Protein AF-A0A849RCE0-F1 (afdb_monomer)

Radius of gyration: 14.09 Å; Cα contacts (8 Å, |Δi|>4): 88; chains: 1; bounding box: 33×31×40 Å

Solvent-accessible surface area (backbone atoms only — not comparable to full-atom values): 6354 Å² total; per-residue (Å²): 130,86,82,79,83,47,74,36,40,64,72,55,47,29,66,76,64,76,43,54,71,69,57,50,56,51,28,36,78,69,39,66,35,66,81,58,47,77,72,63,90,96,35,53,27,34,54,44,67,61,55,51,50,54,51,50,39,53,74,71,63,54,48,72,68,57,43,33,52,50,34,52,53,52,49,52,50,61,75,63,66,51,92,90,58,61,61,68,63,51,52,50,52,53,50,52,55,52,52,55,58,56,61,70,70,76,117

pLDDT: mean 91.51, std 11.94, range [39.53, 98.06]

Structure (mmCIF, N/CA/C/O backbone):
data_AF-A0A849RCE0-F1
#
_entry.id   AF-A0A849RCE0-F1
#
loop_
_atom_site.group_PDB
_atom_site.id
_atom_site.type_symbol
_atom_site.label_atom_id
_atom_site.label_alt_id
_atom_site.label_comp_id
_atom_site.label_asym_id
_atom_site.label_entity_id
_atom_site.label_seq_id
_atom_site.pdbx_PDB_ins_code
_atom_site.Cartn_x
_atom_site.Cartn_y
_atom_site.Cartn_z
_atom_site.occupancy
_atom_site.B_iso_or_equiv
_atom_site.auth_seq_id
_atom_site.auth_comp_id
_atom_site.auth_asym_id
_atom_site.auth_atom_id
_atom_site.pdbx_PDB_model_num
ATOM 1 N N . MET A 1 1 ? -18.470 -12.133 -10.917 1.00 46.16 1 MET A N 1
ATOM 2 C CA . MET A 1 1 ? -17.859 -10.856 -10.501 1.00 46.16 1 MET A CA 1
ATOM 3 C C . MET A 1 1 ? -16.396 -10.956 -10.875 1.00 46.16 1 MET A C 1
ATOM 5 O O . MET A 1 1 ? -15.785 -11.971 -10.563 1.00 46.16 1 MET A O 1
ATOM 9 N N . ASP A 1 2 ? -15.890 -10.010 -11.660 1.00 47.94 2 ASP A N 1
ATOM 10 C CA . ASP A 1 2 ? -14.578 -10.141 -12.291 1.00 47.94 2 ASP A CA 1
ATOM 11 C C . ASP A 1 2 ? -13.461 -9.876 -11.273 1.00 47.94 2 ASP A C 1
ATOM 13 O O . ASP A 1 2 ? -13.179 -8.732 -10.928 1.00 47.94 2 ASP A O 1
ATOM 17 N N . ASN A 1 3 ? -12.799 -10.942 -10.815 1.00 68.81 3 ASN A N 1
ATOM 18 C CA . ASN A 1 3 ? -11.597 -10.896 -9.969 1.00 68.81 3 ASN A CA 1
ATOM 19 C C . ASN A 1 3 ? -10.348 -10.460 -10.765 1.00 68.81 3 ASN A C 1
ATOM 21 O O . ASN A 1 3 ? -9.280 -11.066 -10.653 1.00 68.81 3 ASN A O 1
ATOM 25 N N . ASN A 1 4 ? -10.473 -9.456 -11.633 1.00 84.62 4 ASN A N 1
ATOM 26 C CA . ASN A 1 4 ? -9.367 -9.025 -12.477 1.00 84.62 4 ASN A CA 1
ATOM 27 C C . ASN A 1 4 ? -8.439 -8.081 -11.702 1.00 84.62 4 ASN A C 1
ATOM 29 O O . ASN A 1 4 ? -8.729 -6.897 -11.558 1.00 84.62 4 ASN A O 1
ATOM 33 N N . ILE A 1 5 ? -7.322 -8.617 -11.212 1.00 90.62 5 ILE A N 1
ATOM 34 C CA . ILE A 1 5 ? -6.307 -7.866 -10.466 1.00 90.62 5 ILE A CA 1
ATOM 35 C C . ILE A 1 5 ? -5.291 -7.274 -11.446 1.00 90.62 5 ILE A C 1
ATOM 37 O O . ILE A 1 5 ? -4.679 -8.008 -12.226 1.00 90.62 5 ILE A O 1
ATOM 41 N N . GLN A 1 6 ? -5.047 -5.963 -11.377 1.00 94.81 6 GLN A N 1
ATOM 42 C CA . GLN A 1 6 ? -4.039 -5.299 -12.210 1.00 94.81 6 GLN A CA 1
ATOM 43 C C . GLN A 1 6 ? -2.809 -4.880 -11.409 1.00 94.81 6 GLN A C 1
ATOM 45 O O . GLN A 1 6 ? -2.895 -4.436 -10.269 1.00 94.81 6 GLN A O 1
ATOM 50 N N . LEU A 1 7 ? -1.636 -4.935 -12.044 1.00 96.69 7 LEU A N 1
ATOM 51 C CA . LEU A 1 7 ? -0.395 -4.422 -11.468 1.00 96.69 7 LEU A CA 1
ATOM 52 C C . LEU A 1 7 ? -0.117 -2.992 -11.946 1.00 96.69 7 LEU A C 1
ATOM 54 O O . LEU A 1 7 ? 0.036 -2.724 -13.139 1.00 96.69 7 LEU A O 1
ATOM 58 N N . LYS A 1 8 ? 0.032 -2.063 -11.003 1.00 97.50 8 LYS A N 1
ATOM 59 C CA . LYS A 1 8 ? 0.406 -0.668 -11.249 1.00 97.50 8 LYS A CA 1
ATOM 60 C C . LYS A 1 8 ? 1.898 -0.466 -11.004 1.00 97.50 8 LYS A C 1
ATOM 62 O O . LYS A 1 8 ? 2.414 -0.752 -9.926 1.00 97.50 8 LYS A O 1
ATOM 67 N N . LYS A 1 9 ? 2.612 0.086 -11.990 1.00 97.75 9 LYS A N 1
ATOM 68 C CA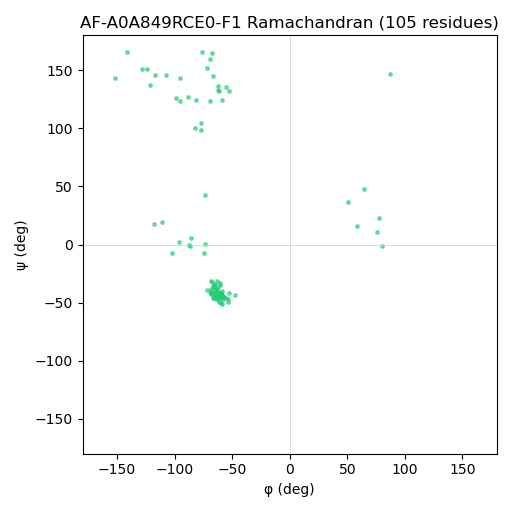 . LYS A 1 9 ? 3.999 0.549 -11.802 1.00 97.75 9 LYS A CA 1
ATOM 69 C C . LYS A 1 9 ? 4.042 1.878 -11.049 1.00 97.75 9 LYS A C 1
ATOM 71 O O . LYS A 1 9 ? 3.050 2.603 -10.979 1.00 97.75 9 LYS A O 1
ATOM 76 N N . LEU A 1 10 ? 5.230 2.240 -10.564 1.00 96.94 10 LEU A N 1
ATOM 77 C CA . LEU A 1 10 ? 5.461 3.450 -9.770 1.00 96.94 10 LEU A CA 1
ATOM 78 C C . LEU A 1 10 ? 4.834 4.738 -10.354 1.00 96.94 10 LEU A C 1
ATOM 80 O O . LEU A 1 10 ? 4.237 5.473 -9.571 1.00 96.94 10 LEU A O 1
ATOM 84 N N . PRO A 1 11 ? 4.900 5.046 -11.669 1.00 97.12 11 PRO A N 1
ATOM 85 C CA . PRO A 1 11 ? 4.246 6.244 -12.204 1.00 97.12 11 PRO A CA 1
ATOM 86 C C . PRO A 1 11 ? 2.731 6.272 -11.955 1.00 97.12 11 PRO A C 1
ATOM 88 O O . PRO A 1 11 ? 2.208 7.288 -11.505 1.00 97.12 11 PRO A O 1
ATOM 91 N N . ALA A 1 12 ? 2.045 5.145 -12.165 1.00 97.75 12 ALA A N 1
ATOM 92 C CA . ALA A 1 12 ? 0.609 5.026 -11.926 1.00 97.75 12 ALA A CA 1
ATOM 93 C C . ALA A 1 12 ? 0.269 5.096 -10.429 1.00 97.75 12 ALA A C 1
ATOM 95 O O . ALA A 1 12 ? -0.712 5.735 -10.053 1.00 97.75 12 ALA A O 1
ATOM 96 N N . VAL A 1 13 ? 1.101 4.502 -9.566 1.00 97.75 13 VAL A N 1
ATOM 97 C CA . VAL A 1 13 ? 0.942 4.593 -8.104 1.00 97.75 13 VAL A CA 1
ATOM 98 C C . VAL A 1 13 ? 1.084 6.039 -7.624 1.00 97.75 13 VAL A C 1
ATOM 100 O O . VAL A 1 13 ? 0.239 6.519 -6.874 1.00 97.75 13 VAL A O 1
ATOM 103 N N . LYS A 1 14 ? 2.098 6.774 -8.103 1.00 97.62 14 LYS A N 1
ATOM 104 C CA . LYS A 1 14 ? 2.291 8.195 -7.769 1.00 97.62 14 LYS A CA 1
ATOM 105 C C . LYS A 1 14 ? 1.061 9.037 -8.097 1.00 97.62 14 LYS A C 1
ATOM 107 O O . LYS A 1 14 ? 0.652 9.844 -7.268 1.00 97.62 14 LYS A O 1
ATOM 112 N N . LEU A 1 15 ? 0.495 8.839 -9.290 1.00 97.06 15 LEU A N 1
ATOM 113 C CA . LEU A 1 15 ? -0.716 9.535 -9.727 1.00 97.06 15 LEU A CA 1
ATOM 114 C C . LEU A 1 15 ? -1.912 9.157 -8.851 1.00 97.06 15 LEU A C 1
ATOM 116 O O . LEU A 1 15 ? -2.597 10.038 -8.350 1.00 97.06 15 LEU A O 1
ATOM 120 N N . SER A 1 16 ? -2.103 7.860 -8.597 1.00 96.06 16 SER A N 1
ATOM 121 C CA .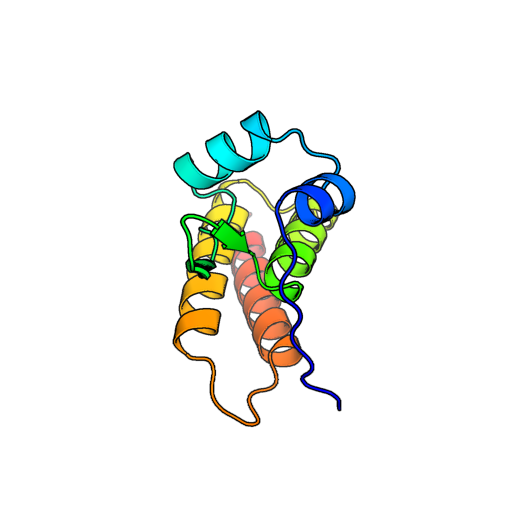 SER A 1 16 ? -3.234 7.355 -7.806 1.00 96.06 16 SER A CA 1
ATOM 122 C C . SER A 1 16 ? -3.217 7.857 -6.361 1.00 96.06 16 SER A C 1
ATOM 124 O O . SER A 1 16 ? -4.266 8.007 -5.749 1.00 96.06 16 SER A O 1
ATOM 126 N N . MET A 1 17 ? -2.035 8.094 -5.792 1.00 95.31 17 MET A N 1
ATOM 127 C CA . MET A 1 17 ? -1.886 8.496 -4.391 1.00 95.31 17 MET A CA 1
ATOM 128 C C . MET A 1 17 ? -1.607 9.986 -4.193 1.00 95.31 17 MET A C 1
ATOM 130 O O . MET A 1 17 ? -1.518 10.430 -3.050 1.00 95.31 17 MET A O 1
ATOM 134 N N . ALA A 1 18 ? -1.384 10.739 -5.273 1.00 95.88 18 ALA A N 1
ATOM 135 C CA . ALA A 1 18 ? -0.858 12.104 -5.226 1.00 95.8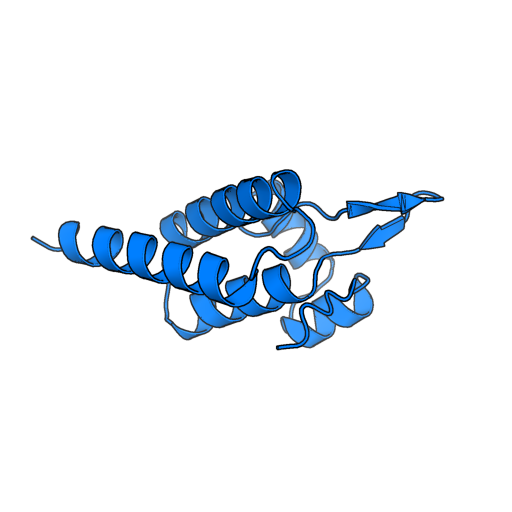8 18 ALA A CA 1
ATOM 136 C C . ALA A 1 18 ? 0.428 12.235 -4.370 1.00 95.88 18 ALA A C 1
ATOM 138 O O . ALA A 1 18 ? 0.635 13.223 -3.667 1.00 95.88 18 ALA A O 1
ATOM 139 N N . GLN A 1 19 ? 1.314 11.227 -4.408 1.00 95.56 19 GLN A N 1
ATOM 140 C CA . GLN A 1 19 ? 2.566 11.213 -3.636 1.00 95.56 19 GLN A CA 1
ATOM 141 C C . GLN A 1 19 ? 3.801 11.192 -4.539 1.00 95.56 19 GLN A C 1
ATOM 143 O O . GLN A 1 19 ? 3.832 10.576 -5.607 1.00 95.56 19 GLN A O 1
ATOM 148 N N . SER A 1 20 ? 4.871 11.848 -4.080 1.00 97.50 20 SER A N 1
ATOM 149 C CA . SER A 1 20 ? 6.172 11.784 -4.742 1.00 97.50 20 SER A CA 1
ATOM 150 C C . SER A 1 20 ? 6.799 10.392 -4.602 1.00 97.50 20 SER A C 1
ATOM 152 O O . SER A 1 20 ? 6.489 9.626 -3.687 1.00 97.50 20 SER A O 1
ATOM 154 N N . ARG A 1 21 ? 7.751 10.085 -5.491 1.00 97.06 21 ARG A N 1
ATOM 155 C CA . ARG A 1 21 ? 8.538 8.844 -5.436 1.00 97.06 21 ARG A CA 1
ATOM 156 C C . ARG A 1 21 ? 9.202 8.664 -4.066 1.00 97.06 21 ARG A C 1
ATOM 158 O O . ARG A 1 21 ? 9.091 7.599 -3.470 1.00 97.06 21 ARG A O 1
ATOM 165 N N . THR A 1 22 ? 9.875 9.704 -3.577 1.00 97.94 22 THR A N 1
ATOM 166 C CA . THR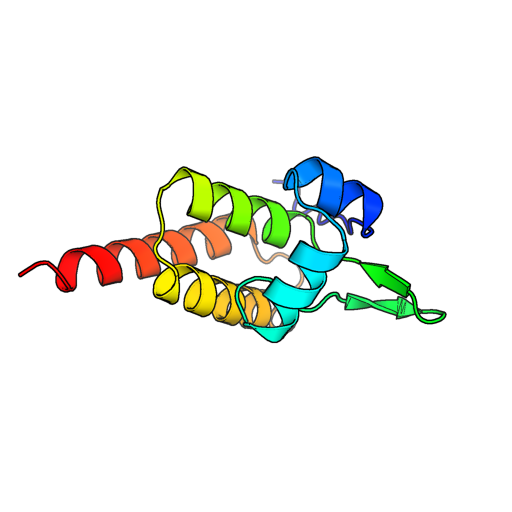 A 1 22 ? 10.601 9.677 -2.301 1.00 97.94 22 THR A CA 1
ATOM 167 C C . THR A 1 22 ? 9.665 9.393 -1.132 1.00 97.94 22 THR A C 1
ATOM 169 O O . THR A 1 22 ? 9.985 8.571 -0.278 1.00 97.94 22 THR A O 1
ATOM 172 N N . THR A 1 23 ? 8.477 10.005 -1.124 1.00 97.50 23 THR A N 1
ATOM 173 C CA . THR A 1 23 ? 7.468 9.755 -0.090 1.00 97.50 23 THR A CA 1
ATOM 174 C C . THR A 1 23 ? 6.984 8.308 -0.112 1.00 97.50 23 THR A C 1
ATOM 176 O O . THR A 1 23 ? 6.891 7.700 0.949 1.00 97.50 23 THR A O 1
ATOM 179 N N . ILE A 1 24 ? 6.733 7.731 -1.292 1.00 97.19 24 ILE A N 1
ATOM 180 C CA . ILE A 1 24 ? 6.336 6.319 -1.412 1.00 97.19 24 ILE A CA 1
ATOM 181 C C . ILE A 1 24 ? 7.412 5.409 -0.813 1.00 97.19 24 ILE A C 1
ATOM 183 O O . ILE A 1 24 ? 7.107 4.602 0.059 1.00 97.19 24 ILE A O 1
ATOM 187 N N . TYR A 1 25 ? 8.679 5.570 -1.206 1.00 96.25 25 TYR A N 1
ATOM 188 C CA . TYR A 1 25 ? 9.754 4.720 -0.684 1.00 96.25 25 TYR A CA 1
ATOM 189 C C . TYR A 1 25 ? 9.991 4.902 0.822 1.00 96.25 25 TYR A C 1
ATOM 191 O O . TYR A 1 25 ? 10.185 3.912 1.526 1.00 96.25 25 TYR A O 1
ATOM 199 N N . ARG A 1 26 ? 9.889 6.129 1.348 1.00 97.88 26 ARG A N 1
ATOM 200 C CA . ARG A 1 26 ? 9.930 6.379 2.798 1.00 97.88 26 ARG A CA 1
ATOM 201 C C . ARG A 1 26 ? 8.774 5.690 3.526 1.00 97.88 26 ARG A C 1
ATOM 203 O O . ARG A 1 26 ? 8.978 5.105 4.588 1.00 97.88 26 ARG A O 1
ATOM 210 N N . ASN A 1 27 ? 7.571 5.729 2.954 1.00 96.94 27 ASN A N 1
ATOM 211 C CA . ASN A 1 27 ? 6.402 5.067 3.527 1.00 96.94 27 ASN A CA 1
ATOM 212 C C . ASN A 1 27 ? 6.560 3.542 3.514 1.00 96.94 27 ASN A C 1
ATOM 214 O O . ASN A 1 27 ? 6.187 2.912 4.497 1.00 96.94 27 ASN A O 1
ATOM 218 N N . ILE A 1 28 ? 7.172 2.964 2.471 1.00 97.06 28 ILE A N 1
ATOM 219 C CA . ILE A 1 28 ? 7.523 1.533 2.432 1.00 97.06 28 ILE A CA 1
ATOM 220 C C . ILE A 1 28 ? 8.470 1.184 3.581 1.00 97.06 28 ILE A C 1
ATOM 222 O O . ILE A 1 28 ? 8.198 0.255 4.335 1.00 97.06 28 ILE A O 1
ATOM 226 N N . GLN A 1 29 ? 9.551 1.950 3.759 1.00 96.94 29 GLN A N 1
ATOM 227 C CA . GLN A 1 29 ? 10.507 1.733 4.855 1.00 96.94 29 GLN A CA 1
ATOM 228 C C . GLN A 1 29 ? 9.852 1.871 6.234 1.00 96.94 29 GLN A C 1
ATOM 230 O O . GLN A 1 29 ? 10.194 1.151 7.164 1.00 96.94 29 GLN A O 1
ATOM 235 N N . SER A 1 30 ? 8.881 2.776 6.358 1.00 95.88 30 SER A N 1
ATOM 236 C CA . SER A 1 30 ? 8.171 3.045 7.611 1.00 95.88 30 SER A CA 1
ATOM 237 C C . SER A 1 30 ? 6.964 2.120 7.855 1.00 95.88 30 SER A C 1
ATOM 239 O O . SER A 1 30 ? 6.292 2.268 8.879 1.00 95.88 30 SER A O 1
ATOM 241 N N . GLY A 1 31 ? 6.652 1.206 6.925 1.00 95.81 31 GLY A N 1
ATOM 242 C CA . GLY A 1 31 ? 5.509 0.284 6.993 1.00 95.81 31 GLY A CA 1
ATOM 243 C C . GLY A 1 31 ? 4.136 0.905 6.695 1.00 95.81 31 GLY A C 1
ATOM 244 O O . GLY A 1 31 ? 3.117 0.270 6.920 1.00 95.81 31 GLY A O 1
ATOM 245 N N . TYR A 1 32 ? 4.086 2.139 6.190 1.00 95.88 32 TYR A N 1
ATOM 246 C CA . TYR A 1 32 ? 2.848 2.839 5.803 1.00 95.88 32 TYR A CA 1
ATOM 247 C C . TYR A 1 32 ? 2.404 2.548 4.369 1.00 95.88 32 TYR A C 1
ATOM 249 O O . TYR A 1 32 ? 1.428 3.123 3.882 1.00 95.88 32 TYR A O 1
ATOM 257 N N . PHE A 1 33 ? 3.166 1.726 3.656 1.00 97.38 33 PHE A N 1
ATOM 258 C CA . PHE A 1 33 ? 2.880 1.358 2.285 1.00 97.38 33 PHE A CA 1
ATOM 259 C C . PHE A 1 33 ? 3.448 -0.036 1.981 1.00 97.38 33 PHE A C 1
ATOM 261 O O . PHE A 1 33 ? 4.530 -0.362 2.477 1.00 97.38 33 PHE A O 1
ATOM 268 N N . PRO A 1 34 ? 2.760 -0.867 1.182 1.00 97.31 34 PRO A N 1
ATOM 269 C CA . PRO A 1 34 ? 3.184 -2.216 0.876 1.00 97.31 34 PRO A CA 1
ATOM 270 C C . PRO A 1 34 ? 4.460 -2.217 0.041 1.00 97.31 34 PRO A C 1
ATOM 272 O O . PRO A 1 34 ? 4.685 -1.389 -0.848 1.00 97.31 34 PRO A O 1
ATOM 275 N N . LYS A 1 35 ? 5.291 -3.225 0.297 1.00 97.31 35 LYS A N 1
ATOM 276 C CA . LYS A 1 35 ? 6.391 -3.595 -0.592 1.00 97.31 35 LYS A CA 1
ATOM 277 C C . LYS A 1 35 ? 5.822 -4.020 -1.948 1.00 97.31 35 LYS A C 1
ATOM 279 O O . LYS A 1 35 ? 4.830 -4.751 -1.993 1.00 97.31 35 LYS A O 1
ATOM 284 N N . GLY A 1 36 ? 6.456 -3.546 -3.018 1.00 96.81 36 GLY A N 1
ATOM 285 C CA . GLY A 1 36 ? 6.084 -3.900 -4.386 1.00 96.81 36 GLY A CA 1
ATOM 286 C C . GLY A 1 36 ? 6.471 -5.335 -4.727 1.00 96.81 36 GLY A C 1
ATOM 287 O O . GLY A 1 36 ? 7.439 -5.870 -4.190 1.00 96.81 36 GLY A O 1
ATOM 288 N N . VAL A 1 37 ? 5.716 -5.928 -5.642 1.00 96.88 37 VAL A N 1
ATOM 289 C CA . VAL A 1 37 ? 5.956 -7.251 -6.214 1.00 96.88 37 VAL A CA 1
ATOM 290 C C . VAL A 1 37 ? 7.009 -7.128 -7.321 1.00 96.88 37 VAL A C 1
ATOM 292 O O . VAL A 1 37 ? 6.822 -6.322 -8.241 1.00 96.88 37 VAL A O 1
ATOM 295 N N . PRO A 1 38 ? 8.119 -7.885 -7.264 1.00 96.50 38 PRO A N 1
ATOM 296 C CA . PRO A 1 38 ? 9.075 -7.959 -8.363 1.00 96.50 38 PRO A CA 1
ATOM 297 C C . PRO A 1 38 ? 8.417 -8.519 -9.629 1.00 96.50 38 PRO A C 1
ATOM 299 O O . PRO A 1 38 ? 7.761 -9.553 -9.588 1.00 96.50 38 PRO A O 1
ATOM 302 N N . ILE A 1 39 ? 8.622 -7.854 -10.766 1.00 96.25 39 ILE A N 1
ATOM 303 C CA . ILE A 1 39 ? 8.103 -8.269 -12.085 1.00 96.25 39 ILE A CA 1
ATOM 304 C C . ILE A 1 39 ? 9.235 -8.562 -13.089 1.00 96.25 39 ILE A C 1
ATOM 306 O O . ILE A 1 39 ? 9.023 -8.564 -14.301 1.00 96.25 39 ILE A O 1
ATOM 310 N N . GLY A 1 40 ? 10.457 -8.761 -12.585 1.00 94.88 40 GLY A N 1
ATOM 311 C CA . GLY A 1 40 ? 11.654 -9.078 -13.368 1.00 94.88 40 GLY A CA 1
ATOM 312 C C . GLY A 1 40 ? 12.419 -7.860 -13.907 1.00 94.88 40 GLY A C 1
ATOM 313 O O . GLY A 1 40 ? 11.839 -6.825 -14.262 1.00 94.88 40 GLY A O 1
ATOM 314 N N . GLY A 1 41 ? 13.746 -8.004 -13.992 1.00 91.06 41 GLY A N 1
ATOM 315 C CA . GLY A 1 41 ? 14.672 -6.957 -14.444 1.00 91.06 41 GLY A CA 1
ATOM 316 C C . GLY A 1 41 ? 14.692 -5.742 -13.516 1.00 91.06 41 GLY A C 1
ATOM 317 O O . GLY A 1 41 ? 14.493 -4.629 -13.990 1.00 91.06 41 GLY A O 1
ATOM 318 N N . ASP A 1 42 ? 14.801 -5.973 -12.203 1.00 89.31 42 ASP A N 1
ATOM 319 C CA . ASP A 1 42 ? 14.821 -4.953 -11.134 1.00 89.31 42 ASP A CA 1
ATOM 320 C C . ASP A 1 42 ? 13.593 -4.031 -11.073 1.00 89.31 42 ASP A C 1
ATOM 322 O O . ASP A 1 42 ? 13.583 -2.983 -10.421 1.00 89.31 42 ASP A O 1
ATOM 326 N N . ARG A 1 43 ? 12.511 -4.425 -11.747 1.00 94.19 43 ARG A N 1
ATOM 327 C CA . ARG A 1 43 ? 11.250 -3.686 -11.768 1.00 94.19 43 ARG A CA 1
ATOM 328 C C . ARG A 1 43 ? 10.300 -4.246 -10.723 1.00 94.19 43 ARG A C 1
ATOM 330 O O . ARG A 1 43 ? 10.194 -5.457 -10.544 1.00 94.19 43 ARG A O 1
ATOM 337 N N . VAL A 1 44 ? 9.548 -3.341 -10.105 1.00 97.19 44 VAL A N 1
ATOM 338 C CA . VAL A 1 44 ? 8.478 -3.659 -9.157 1.00 97.19 44 VAL A CA 1
ATOM 339 C C . VAL A 1 44 ? 7.157 -3.034 -9.595 1.00 97.19 44 VAL A C 1
ATOM 341 O O . VAL A 1 44 ? 7.135 -1.982 -10.248 1.00 97.19 44 VAL A O 1
ATOM 344 N N . ALA A 1 45 ? 6.058 -3.676 -9.222 1.00 97.88 45 ALA A N 1
ATOM 345 C CA . ALA A 1 4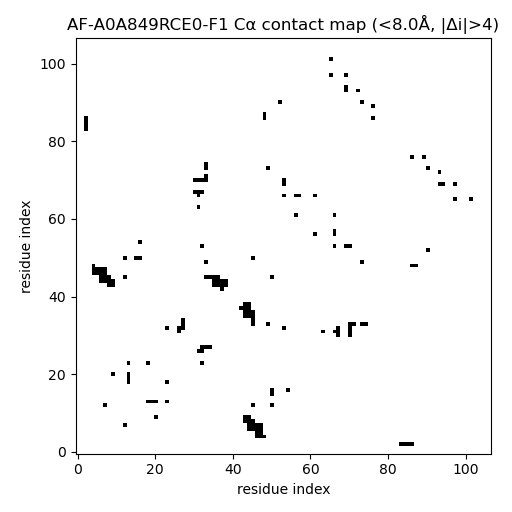5 ? 4.703 -3.167 -9.376 1.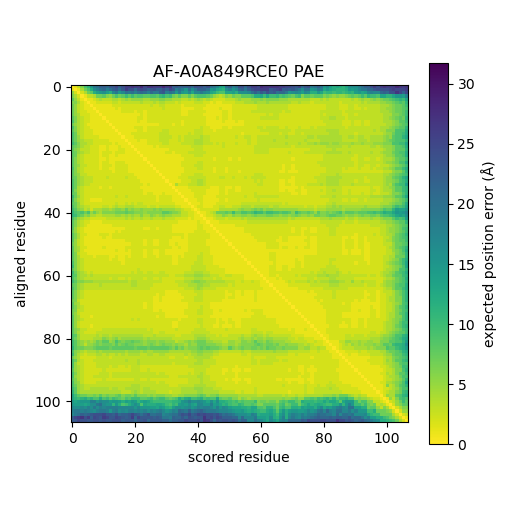00 97.88 45 ALA A CA 1
ATOM 346 C C . ALA A 1 45 ? 3.854 -3.525 -8.150 1.00 97.88 45 ALA A C 1
ATOM 348 O O . ALA A 1 45 ? 4.243 -4.360 -7.342 1.00 97.88 45 ALA A O 1
ATOM 349 N N . TRP A 1 46 ? 2.703 -2.884 -8.003 1.00 98.06 46 TRP A N 1
ATOM 350 C CA . TRP A 1 46 ? 1.788 -3.106 -6.888 1.00 98.06 46 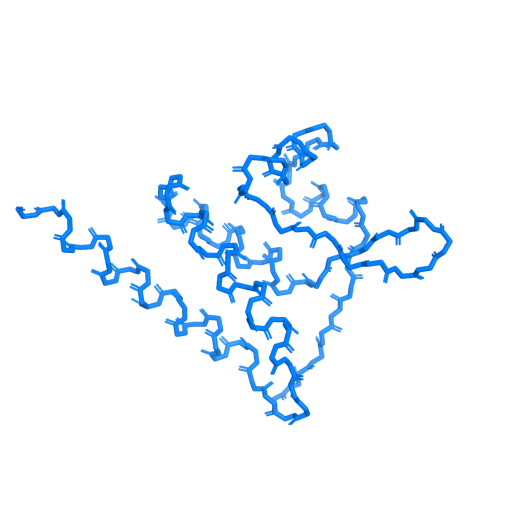TRP A CA 1
ATOM 351 C C . TRP A 1 46 ? 0.429 -3.542 -7.415 1.00 98.06 46 TRP A C 1
ATOM 353 O O . TRP A 1 46 ? -0.032 -2.940 -8.387 1.00 98.06 46 TRP A O 1
ATOM 363 N N . PRO A 1 47 ? -0.221 -4.535 -6.797 1.00 96.94 47 PRO A N 1
ATOM 364 C CA . PRO A 1 47 ? -1.622 -4.811 -7.065 1.00 96.94 47 PRO A CA 1
ATOM 365 C C . PRO A 1 47 ? -2.481 -3.568 -6.828 1.00 96.94 47 PRO A C 1
ATOM 367 O O . PRO A 1 47 ? -2.307 -2.844 -5.847 1.00 96.94 47 PRO A O 1
ATOM 370 N N . ASP A 1 48 ? -3.394 -3.302 -7.748 1.00 96.56 48 ASP A N 1
ATOM 371 C CA . ASP A 1 48 ? -4.295 -2.156 -7.725 1.00 96.56 48 ASP A CA 1
ATOM 372 C C . ASP A 1 48 ? -5.176 -2.105 -6.474 1.00 96.56 48 ASP A C 1
ATOM 374 O O . ASP A 1 48 ? -5.311 -1.028 -5.891 1.00 96.56 48 ASP A O 1
ATOM 378 N N . TYR A 1 49 ? -5.680 -3.251 -6.014 1.00 95.88 49 TYR A N 1
ATOM 379 C CA . TYR A 1 49 ? -6.492 -3.339 -4.799 1.00 95.88 49 TYR A CA 1
ATOM 380 C C . TYR A 1 49 ? -5.742 -2.863 -3.544 1.00 95.88 49 TYR A C 1
ATOM 382 O O . TYR A 1 49 ? -6.351 -2.260 -2.662 1.00 95.88 49 TYR A O 1
ATOM 390 N N . GLU A 1 50 ? -4.420 -3.067 -3.452 1.00 97.50 50 GLU A N 1
ATOM 391 C CA . GLU A 1 50 ? -3.629 -2.572 -2.316 1.00 97.50 50 GLU A CA 1
ATOM 392 C C . GLU A 1 50 ? -3.562 -1.039 -2.326 1.00 97.50 50 GLU A C 1
ATOM 394 O O . GLU A 1 50 ? -3.665 -0.390 -1.282 1.00 97.50 50 GLU A O 1
ATOM 399 N N . ILE A 1 51 ? -3.409 -0.448 -3.516 1.00 97.50 51 ILE A N 1
ATOM 400 C CA . ILE A 1 51 ? -3.372 1.007 -3.695 1.00 97.50 51 ILE A CA 1
ATOM 401 C C . ILE A 1 51 ? -4.724 1.616 -3.332 1.00 97.50 51 ILE A C 1
ATOM 403 O O . ILE A 1 51 ? -4.781 2.609 -2.600 1.00 97.50 51 ILE A O 1
ATOM 407 N N . GLU A 1 52 ? -5.806 1.012 -3.825 1.00 96.81 52 GLU A N 1
ATOM 408 C CA . GLU A 1 52 ? -7.167 1.445 -3.532 1.00 96.81 52 GLU A CA 1
ATOM 409 C C . GLU A 1 52 ? -7.469 1.348 -2.034 1.00 96.81 52 GLU A C 1
ATOM 411 O O . GLU A 1 52 ? -7.932 2.326 -1.447 1.00 96.81 52 GLU A O 1
ATOM 416 N N . ALA A 1 53 ? -7.140 0.222 -1.396 1.00 97.50 53 ALA A N 1
ATOM 417 C CA . ALA A 1 53 ? -7.343 0.021 0.034 1.00 97.50 53 ALA A CA 1
ATOM 418 C C . ALA A 1 53 ? -6.620 1.093 0.864 1.00 97.50 53 ALA A C 1
ATOM 420 O O . ALA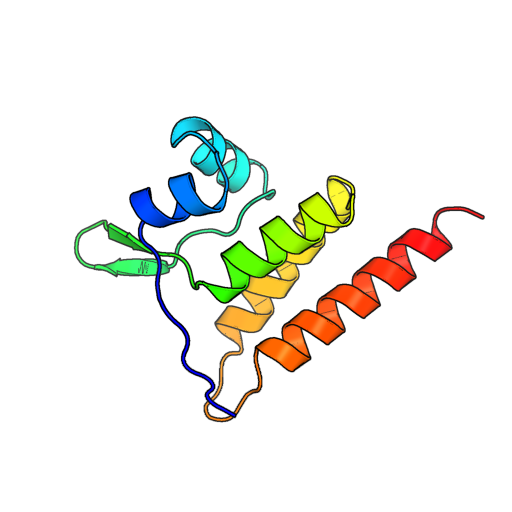 A 1 53 ? -7.206 1.694 1.759 1.00 97.50 53 ALA A O 1
ATOM 421 N N . ILE A 1 54 ? -5.367 1.418 0.548 1.00 97.50 54 ILE A N 1
ATOM 422 C CA . ILE A 1 54 ? -4.623 2.440 1.302 1.00 97.50 54 ILE A CA 1
ATOM 423 C C . ILE A 1 54 ? -5.224 3.829 1.111 1.00 97.50 54 ILE A C 1
ATOM 425 O O . ILE A 1 54 ? -5.331 4.592 2.073 1.00 97.50 54 ILE A O 1
ATOM 429 N N . ASN A 1 55 ? -5.616 4.172 -0.116 1.00 97.00 55 ASN A N 1
ATOM 430 C CA . ASN A 1 55 ? -6.292 5.436 -0.382 1.00 97.00 55 ASN A CA 1
ATOM 431 C C . ASN A 1 55 ? -7.623 5.515 0.372 1.00 97.00 55 ASN A C 1
ATOM 433 O O . ASN A 1 55 ? -7.877 6.517 1.036 1.00 97.00 55 ASN A O 1
ATOM 437 N N . ARG A 1 56 ? -8.424 4.445 0.342 1.00 97.06 56 ARG A N 1
ATOM 438 C CA . ARG A 1 56 ? -9.689 4.346 1.076 1.00 97.06 56 ARG A CA 1
ATOM 439 C C . ARG A 1 56 ? -9.469 4.534 2.577 1.00 97.06 56 ARG A C 1
ATOM 441 O O . ARG A 1 56 ? -10.133 5.370 3.169 1.00 97.06 56 ARG A O 1
ATOM 448 N N . ALA A 1 57 ? -8.481 3.864 3.171 1.00 96.00 57 ALA A N 1
ATOM 449 C CA . ALA A 1 57 ? -8.160 4.011 4.592 1.00 96.00 57 ALA A CA 1
ATOM 450 C C . ALA A 1 57 ? -7.759 5.447 4.963 1.00 96.00 57 ALA A C 1
ATOM 452 O O . ALA A 1 57 ? -8.224 5.980 5.969 1.00 96.00 57 ALA A O 1
ATOM 453 N N . LYS A 1 58 ? -6.940 6.104 4.130 1.00 94.12 58 LYS A N 1
ATOM 454 C CA . LYS A 1 58 ? -6.576 7.516 4.327 1.00 94.12 58 LYS A CA 1
ATOM 455 C C . LYS A 1 58 ? -7.789 8.443 4.231 1.00 94.12 58 LYS A C 1
ATOM 457 O O . LYS A 1 58 ? -7.931 9.319 5.076 1.00 94.12 58 LYS A O 1
ATOM 462 N N . ILE A 1 59 ? -8.656 8.244 3.235 1.00 95.44 59 ILE A N 1
ATOM 463 C CA . ILE A 1 59 ? -9.893 9.024 3.051 1.00 95.44 59 ILE A CA 1
ATOM 464 C C . ILE A 1 59 ? -10.841 8.821 4.240 1.00 95.44 59 ILE A C 1
ATOM 466 O O . ILE A 1 59 ? -11.440 9.778 4.717 1.00 95.44 59 ILE A O 1
ATOM 470 N N . SER A 1 60 ? -10.920 7.600 4.769 1.00 93.19 60 SER A N 1
ATOM 471 C CA . SER A 1 60 ? -11.686 7.264 5.973 1.00 93.19 60 SER A CA 1
ATOM 472 C C . SER A 1 60 ? -11.049 7.758 7.281 1.00 93.19 60 SER A C 1
ATOM 474 O O . SER A 1 60 ? -11.602 7.507 8.347 1.00 93.19 60 SER A O 1
ATOM 476 N N . GLY A 1 61 ? -9.899 8.440 7.233 1.00 93.75 61 GLY A N 1
ATOM 477 C CA . GLY A 1 61 ? -9.261 9.036 8.410 1.00 93.75 61 GLY A CA 1
ATOM 478 C C . GLY A 1 61 ? -8.510 8.047 9.304 1.00 93.75 61 GLY A C 1
ATOM 479 O O . GLY A 1 61 ? -8.306 8.325 10.484 1.00 93.75 61 GLY A O 1
ATOM 480 N N . PHE A 1 62 ? -8.091 6.892 8.777 1.00 93.19 62 PHE A N 1
ATOM 481 C CA . PHE A 1 62 ? -7.382 5.893 9.574 1.00 93.19 62 PHE A CA 1
ATOM 482 C C . PHE A 1 62 ? -6.061 6.452 10.103 1.00 93.19 62 PHE A C 1
ATOM 484 O O . PHE A 1 62 ? -5.248 7.016 9.365 1.00 93.19 62 PHE A O 1
ATOM 491 N N . GLY A 1 63 ? -5.826 6.234 11.396 1.00 91.75 63 GLY A N 1
ATOM 492 C CA . GLY A 1 63 ? -4.580 6.609 12.039 1.00 91.75 63 GLY A CA 1
ATOM 493 C C . GLY A 1 63 ? -3.390 5.782 11.554 1.00 91.75 63 GLY A C 1
ATOM 494 O O . GLY A 1 63 ? -3.508 4.695 10.983 1.00 91.75 63 GLY A O 1
ATOM 495 N N . SER A 1 64 ? -2.201 6.282 11.865 1.00 91.56 64 SER A N 1
ATOM 496 C CA . SER A 1 64 ? -0.932 5.681 11.474 1.00 91.56 64 SER A CA 1
ATOM 497 C C . SER A 1 64 ? -0.760 4.207 11.843 1.00 91.56 64 SER A C 1
ATOM 499 O O . SER A 1 64 ? -0.250 3.421 11.047 1.00 91.56 64 SER A O 1
ATOM 501 N N . SER A 1 65 ? -1.177 3.818 13.049 1.00 93.38 65 SER A N 1
ATOM 502 C CA . SER A 1 65 ? -1.114 2.427 13.504 1.00 93.38 65 SER A CA 1
ATOM 503 C C . SER A 1 65 ? -2.054 1.527 12.704 1.00 93.38 65 SER A C 1
ATOM 505 O O . SER A 1 65 ? -1.638 0.454 12.277 1.00 93.38 65 SER A O 1
ATOM 507 N N . ALA A 1 66 ? -3.283 1.979 12.444 1.00 95.38 66 ALA A N 1
ATOM 508 C CA . ALA A 1 66 ? -4.263 1.236 11.658 1.00 95.38 66 ALA A CA 1
ATOM 509 C C . ALA A 1 66 ? -3.789 1.032 10.213 1.00 95.38 66 ALA A C 1
ATOM 511 O O . ALA A 1 66 ? -3.912 -0.067 9.684 1.00 95.38 66 ALA A O 1
ATOM 512 N N . ILE A 1 67 ? -3.161 2.046 9.602 1.00 96.12 67 ILE A N 1
ATOM 513 C CA . ILE A 1 67 ? -2.571 1.917 8.260 1.00 96.12 67 ILE A CA 1
ATOM 514 C C . ILE A 1 67 ? -1.460 0.859 8.241 1.00 96.12 67 ILE A C 1
ATOM 516 O O . ILE A 1 67 ? -1.398 0.065 7.307 1.00 96.12 67 ILE A O 1
ATOM 520 N N . LYS A 1 68 ? -0.594 0.800 9.259 1.00 96.94 68 LYS A N 1
ATOM 521 C CA . LYS A 1 68 ? 0.452 -0.236 9.326 1.00 96.94 68 LYS A CA 1
ATOM 522 C C . LYS A 1 68 ? -0.132 -1.645 9.451 1.00 96.94 68 LYS A C 1
ATOM 524 O O . LYS A 1 68 ? 0.356 -2.559 8.793 1.00 96.94 68 LYS A O 1
ATOM 529 N N . ILE A 1 69 ? -1.182 -1.811 10.258 1.00 97.25 69 ILE A N 1
ATOM 530 C CA . ILE A 1 69 ? -1.882 -3.098 10.391 1.00 97.25 69 ILE A CA 1
ATOM 531 C C . ILE A 1 69 ? -2.538 -3.472 9.056 1.00 97.25 69 ILE A C 1
ATOM 533 O O . ILE A 1 69 ? -2.356 -4.593 8.592 1.00 97.25 69 ILE A O 1
ATOM 537 N N . LEU A 1 70 ? -3.214 -2.524 8.394 1.00 97.94 70 LEU A N 1
ATOM 538 C CA . LEU A 1 70 ? -3.780 -2.722 7.058 1.00 97.94 70 LEU A CA 1
ATOM 539 C C . LEU A 1 70 ? -2.721 -3.212 6.065 1.00 97.94 70 LEU A C 1
ATOM 541 O O . LEU A 1 70 ? -2.961 -4.177 5.351 1.00 97.94 70 LEU A O 1
ATOM 545 N N . VAL A 1 71 ? -1.540 -2.587 6.034 1.00 98.06 71 VAL A N 1
ATOM 546 C CA . VAL A 1 71 ? -0.443 -3.002 5.144 1.00 98.06 71 VAL A CA 1
ATOM 547 C C . VAL A 1 71 ? -0.011 -4.448 5.414 1.00 98.06 71 VAL A C 1
ATOM 549 O O . VAL A 1 71 ? 0.196 -5.189 4.456 1.00 98.06 71 VAL A O 1
ATOM 552 N N . SER A 1 72 ? 0.082 -4.862 6.683 1.00 97.88 72 SER A N 1
ATOM 553 C CA . SER A 1 72 ? 0.390 -6.255 7.050 1.00 97.88 72 SER A CA 1
ATOM 554 C C . SER A 1 72 ? -0.676 -7.223 6.533 1.00 97.88 72 SER A C 1
ATOM 556 O O . SER A 1 72 ? -0.356 -8.181 5.835 1.00 97.88 72 SER A O 1
ATOM 558 N N . LYS A 1 73 ? -1.954 -6.924 6.788 1.00 97.88 73 LYS A N 1
ATOM 559 C CA . LYS A 1 73 ? -3.088 -7.750 6.347 1.00 97.88 73 LYS A CA 1
ATOM 560 C C . LYS A 1 73 ? -3.182 -7.845 4.822 1.00 97.88 73 LYS A C 1
ATOM 562 O O . LYS A 1 73 ? -3.501 -8.898 4.285 1.00 97.88 73 LYS A O 1
ATOM 567 N N . LEU A 1 74 ? -2.863 -6.767 4.103 1.00 97.94 74 LEU A N 1
ATOM 568 C CA . LEU A 1 74 ? -2.801 -6.779 2.638 1.00 97.94 74 LEU A CA 1
ATOM 569 C C . LEU A 1 74 ? -1.670 -7.677 2.113 1.00 97.94 74 LEU A C 1
ATOM 571 O O . LEU A 1 74 ? -1.850 -8.322 1.082 1.00 97.94 74 LEU A O 1
ATOM 575 N N . HIS A 1 75 ? -0.526 -7.749 2.807 1.00 97.38 75 HIS A N 1
ATOM 576 C CA . HIS A 1 75 ? 0.540 -8.701 2.467 1.00 97.38 75 HIS A CA 1
ATOM 577 C C . HIS A 1 75 ? 0.102 -10.143 2.696 1.00 97.38 75 HIS A C 1
ATOM 579 O O . HIS A 1 75 ? 0.273 -10.953 1.791 1.00 97.38 75 HIS A O 1
ATOM 585 N N . GLU A 1 76 ? -0.525 -10.435 3.834 1.00 97.00 76 GLU A N 1
ATOM 586 C CA . GLU A 1 76 ? -1.086 -11.761 4.130 1.00 97.00 76 GLU A CA 1
ATOM 587 C C . GLU A 1 76 ? -2.120 -12.177 3.072 1.00 97.00 76 GLU A C 1
ATOM 589 O O . GLU A 1 76 ? -2.055 -13.283 2.534 1.00 97.00 76 GLU A O 1
ATOM 594 N N . LEU A 1 77 ? -3.023 -11.263 2.696 1.00 96.31 77 LEU A N 1
ATOM 595 C CA . LEU A 1 77 ? -3.996 -11.486 1.627 1.00 96.31 77 LEU A CA 1
ATOM 596 C C . LEU A 1 77 ? -3.310 -11.783 0.292 1.00 96.31 77 LEU A C 1
ATOM 598 O O . LEU A 1 77 ? -3.698 -12.718 -0.406 1.00 96.31 77 LEU A O 1
ATOM 602 N N . ARG A 1 78 ? -2.277 -11.009 -0.060 1.00 95.50 78 ARG A N 1
ATOM 603 C CA . ARG A 1 78 ? -1.517 -11.197 -1.301 1.00 95.50 78 ARG A CA 1
ATOM 604 C C . ARG A 1 78 ? -0.816 -12.554 -1.350 1.00 95.50 78 ARG A C 1
ATOM 606 O O . ARG A 1 78 ? -0.844 -13.213 -2.385 1.00 95.50 78 ARG A O 1
ATOM 613 N N . GLU A 1 79 ? -0.174 -12.959 -0.260 1.00 94.69 79 GLU A N 1
ATOM 614 C CA . GLU A 1 79 ? 0.501 -14.258 -0.150 1.00 94.69 79 GLU A CA 1
ATOM 615 C C . GLU A 1 79 ? -0.499 -15.422 -0.167 1.00 94.69 79 GLU A C 1
ATOM 617 O O . GLU A 1 79 ? -0.206 -16.488 -0.706 1.00 94.69 79 GLU A O 1
ATOM 622 N N . GLY A 1 80 ? -1.703 -15.199 0.364 1.00 93.25 80 GLY A N 1
ATOM 623 C CA . GLY A 1 80 ? -2.803 -16.157 0.385 1.00 93.25 80 GLY A CA 1
ATOM 624 C C . GLY A 1 80 ? -3.688 -16.181 -0.864 1.00 93.25 80 GLY A C 1
ATOM 625 O O . GLY A 1 80 ? -4.702 -16.885 -0.844 1.00 93.25 80 GLY A O 1
ATOM 626 N N . LEU A 1 81 ? -3.355 -15.440 -1.932 1.00 91.31 81 LEU A N 1
ATOM 627 C CA . LEU A 1 81 ? -4.175 -15.385 -3.145 1.00 91.31 81 LEU A CA 1
ATOM 628 C C . LEU A 1 81 ? -4.344 -16.780 -3.761 1.00 91.31 81 LEU A C 1
ATOM 630 O O . LEU A 1 81 ? -3.378 -17.466 -4.096 1.00 91.31 81 LEU A O 1
ATOM 634 N N . LYS A 1 82 ? -5.602 -17.182 -3.949 1.00 89.75 82 LYS A N 1
ATOM 635 C CA . LYS A 1 82 ? -5.999 -18.451 -4.570 1.00 89.75 82 LYS A CA 1
ATOM 636 C C . LYS A 1 82 ? -7.006 -18.190 -5.690 1.00 89.75 82 LYS A C 1
ATOM 638 O O . LYS A 1 82 ? -7.771 -17.226 -5.595 1.00 89.75 82 LYS A O 1
ATOM 643 N N . PRO A 1 83 ? -7.055 -19.039 -6.733 1.00 87.06 83 PRO A N 1
ATOM 644 C CA . PRO A 1 83 ? -8.088 -18.944 -7.758 1.00 87.06 83 PRO A CA 1
ATOM 645 C C . PRO A 1 83 ? -9.490 -18.923 -7.135 1.00 87.06 83 PRO A C 1
ATOM 647 O O . PRO A 1 83 ? -9.794 -19.731 -6.260 1.00 87.06 83 PRO A O 1
ATOM 650 N N . GLY A 1 84 ? -10.333 -17.986 -7.573 1.00 85.12 84 GLY A N 1
ATOM 651 C CA . GLY A 1 84 ? -11.703 -17.831 -7.071 1.00 85.12 84 GLY A 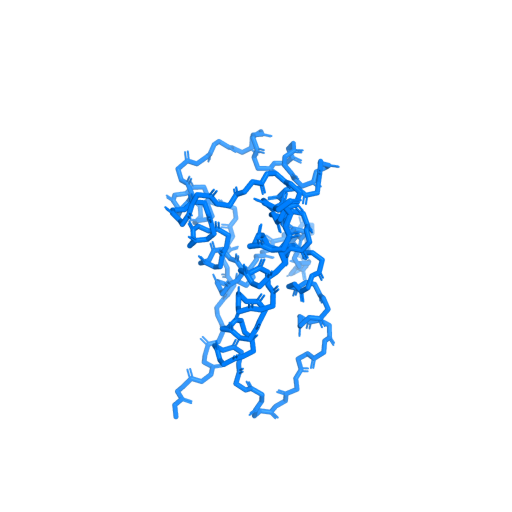CA 1
ATOM 652 C C . GLY A 1 84 ? -11.843 -17.085 -5.738 1.00 85.12 84 GLY A C 1
ATOM 653 O O . GLY A 1 84 ? -12.970 -16.872 -5.302 1.00 85.12 84 GLY A O 1
ATOM 654 N N . LEU A 1 85 ? -10.747 -16.648 -5.103 1.00 88.19 85 LEU A N 1
ATOM 655 C CA . LEU A 1 85 ? -10.826 -15.793 -3.917 1.00 88.19 85 LEU A CA 1
ATOM 656 C C . LEU A 1 85 ? -11.334 -14.397 -4.293 1.00 88.19 85 LEU A C 1
ATOM 658 O O . LEU A 1 85 ? -10.720 -13.715 -5.112 1.00 88.19 85 LEU A O 1
ATOM 662 N N . ASP A 1 86 ? -12.423 -13.961 -3.665 1.00 91.75 86 ASP A N 1
ATOM 663 C CA . ASP A 1 86 ? -12.922 -12.591 -3.781 1.00 91.75 86 ASP A CA 1
ATOM 664 C C . ASP A 1 86 ? -12.066 -11.642 -2.929 1.00 91.75 86 ASP A C 1
ATOM 666 O O . ASP A 1 86 ? -12.228 -11.521 -1.712 1.00 91.75 86 ASP A O 1
ATOM 670 N N . VAL A 1 87 ? -11.124 -10.973 -3.594 1.00 93.06 87 VAL A N 1
ATOM 671 C CA . VAL A 1 87 ? -10.216 -10.010 -2.961 1.00 93.06 87 VAL A CA 1
ATOM 672 C C . VAL A 1 87 ? -10.975 -8.797 -2.430 1.00 93.06 87 VAL A C 1
ATOM 674 O O . VAL A 1 87 ? -10.605 -8.265 -1.387 1.00 93.06 87 VAL A O 1
ATOM 677 N N . ALA A 1 88 ? -12.045 -8.361 -3.100 1.00 91.50 88 ALA A N 1
ATOM 678 C CA . ALA A 1 88 ? -12.813 -7.201 -2.663 1.00 91.50 88 ALA A CA 1
ATOM 679 C C . ALA A 1 88 ? -13.559 -7.498 -1.356 1.00 91.50 88 ALA A C 1
ATOM 681 O O . ALA A 1 88 ? -13.530 -6.678 -0.433 1.00 91.50 88 ALA A O 1
ATOM 682 N N . ALA A 1 89 ? -14.163 -8.685 -1.249 1.00 93.19 89 ALA A N 1
ATOM 683 C CA . ALA A 1 89 ? -14.798 -9.145 -0.018 1.00 93.19 89 ALA A CA 1
ATOM 684 C C . ALA A 1 89 ? -13.788 -9.278 1.131 1.00 93.19 89 ALA A C 1
ATOM 686 O O . ALA A 1 89 ? -14.083 -8.884 2.259 1.00 93.19 89 ALA A O 1
ATOM 687 N N . GLU A 1 90 ? -12.585 -9.784 0.858 1.00 94.69 90 GLU A N 1
ATOM 688 C CA . GLU A 1 90 ? -11.565 -9.938 1.897 1.00 94.69 90 GLU A CA 1
ATOM 689 C C . GLU A 1 90 ? -10.981 -8.591 2.345 1.00 94.69 90 GLU A C 1
ATOM 691 O O . GLU A 1 90 ? -10.831 -8.347 3.540 1.00 94.69 90 GLU A O 1
ATOM 696 N N . VAL A 1 91 ? -10.758 -7.653 1.417 1.00 95.19 91 VAL A N 1
ATOM 697 C CA . VAL A 1 91 ? -10.408 -6.269 1.771 1.00 95.19 91 VAL A CA 1
ATOM 698 C C . VAL A 1 91 ? -11.508 -5.645 2.633 1.00 95.19 91 VAL A C 1
ATOM 700 O O . VAL A 1 91 ? -11.191 -5.021 3.643 1.00 95.19 91 VAL A O 1
ATOM 703 N N . ALA A 1 92 ? -12.787 -5.835 2.297 1.00 94.56 92 ALA A N 1
ATOM 704 C CA . ALA A 1 92 ? -13.891 -5.328 3.113 1.00 94.56 92 ALA A CA 1
ATOM 705 C C . ALA A 1 92 ? -13.858 -5.889 4.548 1.00 94.56 92 ALA A C 1
ATOM 707 O O . ALA A 1 92 ? -13.944 -5.117 5.502 1.00 94.56 92 ALA A O 1
ATOM 708 N N . ARG A 1 93 ? -13.615 -7.197 4.712 1.00 95.94 93 ARG A N 1
ATOM 709 C CA . ARG A 1 93 ? -13.454 -7.829 6.035 1.00 95.94 93 ARG A CA 1
ATOM 710 C C . ARG A 1 93 ? -12.296 -7.235 6.835 1.00 95.94 93 ARG A C 1
ATOM 712 O O . ARG A 1 93 ? -12.466 -6.946 8.018 1.00 95.94 93 ARG A O 1
ATOM 719 N N . ILE A 1 94 ? -11.145 -6.997 6.196 1.00 96.12 94 ILE A N 1
ATOM 720 C CA . ILE A 1 94 ? -9.997 -6.335 6.839 1.00 96.12 94 ILE A CA 1
ATOM 721 C C . ILE A 1 94 ? -10.394 -4.933 7.329 1.00 96.12 94 ILE A C 1
ATOM 723 O O . ILE A 1 94 ? -10.038 -4.534 8.437 1.00 96.12 94 ILE A O 1
ATOM 727 N N . PHE A 1 95 ? -11.149 -4.174 6.532 1.00 95.38 95 PHE A N 1
ATOM 728 C CA . PHE A 1 95 ? -11.634 -2.851 6.934 1.00 95.38 95 PHE A CA 1
ATOM 729 C C . PHE A 1 95 ? -12.581 -2.902 8.137 1.00 95.38 95 PHE A C 1
ATOM 731 O O . PHE A 1 95 ? -12.454 -2.071 9.039 1.00 95.38 95 PHE A O 1
ATOM 738 N N . ASP A 1 96 ? -13.496 -3.869 8.177 1.00 93.50 96 ASP A N 1
ATOM 739 C CA . ASP A 1 96 ? -14.415 -4.053 9.303 1.00 93.50 96 ASP A CA 1
ATOM 740 C C . ASP A 1 96 ? -13.665 -4.421 10.596 1.00 93.50 96 ASP A C 1
ATOM 742 O O . ASP A 1 96 ? -13.923 -3.829 11.649 1.00 93.50 96 ASP A O 1
ATOM 746 N N . GLU A 1 97 ? -12.668 -5.312 10.513 1.00 93.31 97 GLU A N 1
ATOM 747 C CA . GLU A 1 97 ? -11.782 -5.678 11.632 1.00 93.31 97 GLU A CA 1
ATOM 748 C C . GLU A 1 97 ? -11.046 -4.448 12.198 1.00 93.31 97 GLU A C 1
ATOM 750 O O . GLU A 1 97 ? -10.993 -4.219 13.416 1.00 93.31 97 GLU A O 1
ATOM 755 N N . LEU A 1 98 ? -10.503 -3.613 11.309 1.00 91.62 98 LEU A N 1
ATOM 756 C CA . LEU A 1 98 ? -9.780 -2.404 11.694 1.00 91.62 98 LEU A CA 1
ATOM 757 C C . LEU A 1 98 ? -10.703 -1.349 12.311 1.00 91.62 98 LEU A C 1
ATOM 759 O O . LEU A 1 98 ? -10.343 -0.747 13.325 1.00 91.62 98 LEU A O 1
ATOM 763 N N . ASN A 1 99 ? -11.897 -1.147 11.754 1.00 87.44 99 ASN A N 1
ATOM 764 C CA . ASN A 1 99 ? -12.885 -0.214 12.295 1.00 87.44 99 ASN A CA 1
ATOM 765 C C . ASN A 1 99 ? -13.378 -0.636 13.687 1.00 87.44 99 ASN A C 1
ATOM 767 O O . ASN A 1 99 ? -13.507 0.213 14.574 1.00 87.44 99 ASN A O 1
ATOM 771 N N . GLY A 1 100 ? -13.609 -1.935 13.910 1.00 80.88 100 GLY A N 1
ATOM 772 C CA . GLY A 1 100 ? -13.945 -2.468 15.234 1.00 80.88 100 GLY A CA 1
ATOM 773 C C . GLY A 1 100 ? -12.841 -2.200 16.262 1.00 80.88 100 GLY A C 1
ATOM 774 O O . GLY A 1 100 ? -13.110 -1.753 17.377 1.00 80.88 100 GLY A O 1
ATOM 775 N N . SER A 1 101 ? -11.582 -2.362 15.850 1.00 71.25 101 SER A N 1
ATOM 776 C CA . SER A 1 101 ? -10.412 -2.099 16.696 1.00 71.25 101 SER A CA 1
ATOM 777 C C . SER A 1 101 ? -10.208 -0.611 17.021 1.00 71.25 101 SER A C 1
ATOM 779 O O . SER A 1 101 ? -9.714 -0.286 18.100 1.00 71.25 101 SER A O 1
ATOM 781 N N . GLN A 1 102 ? -10.582 0.310 16.122 1.00 68.00 102 GLN A N 1
ATOM 782 C CA . GLN A 1 102 ? -10.533 1.754 16.398 1.00 68.00 102 GLN A CA 1
ATOM 783 C C . GLN A 1 102 ? -11.577 2.177 17.446 1.00 68.00 102 GLN A C 1
ATOM 785 O O . GLN A 1 102 ? -11.245 2.962 18.331 1.00 68.00 102 GLN A O 1
ATOM 790 N N . LYS A 1 103 ? -12.801 1.627 17.393 1.00 62.62 103 LYS A N 1
ATOM 791 C CA . LYS A 1 103 ? -13.890 1.963 18.335 1.00 62.62 103 LYS A CA 1
ATOM 792 C C . LYS A 1 103 ? -13.607 1.516 19.774 1.00 62.62 103 LYS A C 1
ATOM 794 O O . LYS A 1 103 ? -13.932 2.236 20.710 1.00 62.62 103 LYS A O 1
ATOM 799 N N . ASN A 1 104 ? -12.943 0.375 19.956 1.00 59.84 104 ASN A N 1
ATOM 800 C CA . ASN A 1 104 ? -12.616 -0.156 21.288 1.00 59.84 104 ASN A CA 1
ATOM 801 C C . ASN A 1 104 ? -11.469 0.585 21.997 1.00 59.84 104 ASN A C 1
ATOM 803 O O . ASN A 1 104 ? -11.197 0.309 23.160 1.00 59.84 104 ASN A O 1
ATOM 807 N N . LYS A 1 105 ? -10.777 1.512 21.318 1.00 56.06 105 LYS A N 1
ATOM 808 C CA . LYS A 1 105 ? -9.679 2.304 21.897 1.00 56.06 105 LYS A CA 1
ATOM 809 C C . LYS A 1 105 ? -10.131 3.680 22.413 1.00 56.06 105 LYS A C 1
ATOM 811 O O . LYS A 1 105 ? -9.293 4.469 22.835 1.00 56.06 105 LYS A O 1
ATOM 816 N N . THR A 1 106 ? -11.428 3.987 22.330 1.00 49.66 106 THR A N 1
ATOM 817 C CA . THR A 1 106 ? -12.026 5.280 22.719 1.00 49.66 106 THR A CA 1
ATOM 818 C C . THR A 1 106 ? -12.917 5.185 23.968 1.00 49.66 106 THR A C 1
ATOM 820 O O . THR A 1 106 ? -13.740 6.071 24.185 1.00 49.66 106 THR A O 1
ATOM 823 N N . VAL A 1 107 ? -12.768 4.132 24.780 1.00 39.53 107 VAL A N 1
ATOM 824 C CA . VAL A 1 107 ? -13.456 3.970 26.075 1.00 39.53 107 VAL A CA 1
ATOM 825 C C . VAL A 1 107 ? -12.442 4.026 27.205 1.00 39.53 107 VAL A C 1
ATOM 827 O O . VAL A 1 107 ? -11.388 3.365 27.059 1.00 39.53 107 VAL A O 1
#

Sequence (107 aa):
MDNNIQLKKLPAVKLSMAQSRTTIYRNIQSGYFPKGVPIGGDRVAWPDYEIEAINRAKISGFGSSAIKILVSKLHELREGLKPGLDVAAEVARIFDELNGSQKNKTV

Mean predicted aligned error: 4.2 Å

Secondary structure (DSSP, 8-state):
------EEEHHHHHHHHT--HHHHHHHHHTTSSPPPEE-STT-EEEEHHHHHHHHHHHHTT--HHHHHHHHHHHHHHHHT--TT--HHHHHHHHHHHHHHHHHTT--

Foldseek 3Di:
DDPDKDWAFPVRLCVLQVDDPVVQVVCCVVQLAADFDDPDPPGGTHTPVRSVLSSVCVVVVHDPVLSSQLNVQVVVCVVVDDPPDDPVVSSVVSVVVSVVVVVVVPD

Nearest PDB structures (foldseek):
  8c3t-assembly1_A  TM=9.299E-01  e=6.197E-03  Achromobacter xylosoxidans NBRC 15126 = ATCC 27061
  3gp4-assembly1_A  TM=5.777E-01  e=5.105E-02  Listeria monocytogenes serotype 4b str. F2365
  5gpe-assembly4_G  TM=4.684E-01  e=1.836E-02  Cupriavidus metallidurans CH34
  5c8d-assembly2_E  TM=5.466E-01  e=5.105E-02  Thermus thermophilus HB27
  5d8c-assembly1_A  TM=5.864E-01  e=2.689E-01  Haemophilus influenzae Rd KW20